Protein AF-A0A9Q9CDA0-F1 (afdb_monomer)

Mean predicted aligned error: 3.4 Å

Structure (mmCIF, N/CA/C/O backbone):
data_AF-A0A9Q9CDA0-F1
#
_entry.id   AF-A0A9Q9CDA0-F1
#
loop_
_atom_site.group_PDB
_atom_site.id
_atom_site.type_symbol
_atom_site.label_atom_id
_atom_site.label_alt_id
_atom_site.label_comp_id
_atom_site.label_asym_id
_atom_site.label_entity_id
_atom_site.label_seq_id
_atom_site.pdbx_PDB_ins_code
_atom_site.Cartn_x
_atom_site.Cartn_y
_atom_site.Cartn_z
_atom_site.occupancy
_atom_site.B_iso_or_equiv
_atom_site.auth_seq_id
_atom_site.auth_comp_id
_atom_site.auth_asym_id
_atom_site.auth_atom_id
_atom_site.pdbx_PDB_model_num
ATOM 1 N N . MET A 1 1 ? -4.002 11.598 -6.628 1.00 81.44 1 MET A N 1
ATOM 2 C CA . MET A 1 1 ? -2.710 11.139 -7.187 1.00 81.44 1 MET A CA 1
ATOM 3 C C . MET A 1 1 ? -2.085 10.120 -6.239 1.00 81.44 1 MET A C 1
ATOM 5 O O . MET A 1 1 ? -2.320 10.235 -5.040 1.00 81.44 1 MET A O 1
ATOM 9 N N . MET A 1 2 ? -1.378 9.105 -6.757 1.00 87.62 2 MET A N 1
ATOM 10 C CA . MET A 1 2 ? -0.640 8.157 -5.907 1.00 87.62 2 MET A CA 1
ATOM 11 C C . MET A 1 2 ? 0.507 8.884 -5.204 1.00 87.62 2 MET A C 1
ATOM 13 O O . MET A 1 2 ? 1.119 9.769 -5.795 1.00 87.62 2 MET A O 1
ATOM 17 N N . ARG A 1 3 ? 0.796 8.516 -3.959 1.00 88.19 3 ARG A N 1
ATOM 18 C CA . ARG A 1 3 ? 1.918 9.057 -3.186 1.00 88.19 3 ARG A CA 1
ATOM 19 C C . ARG A 1 3 ? 2.637 7.949 -2.412 1.00 88.19 3 ARG A C 1
ATOM 21 O O . ARG A 1 3 ? 1.993 6.938 -2.106 1.00 88.19 3 ARG A O 1
ATOM 28 N N . PRO A 1 4 ? 3.924 8.118 -2.062 1.00 85.88 4 PRO A N 1
AT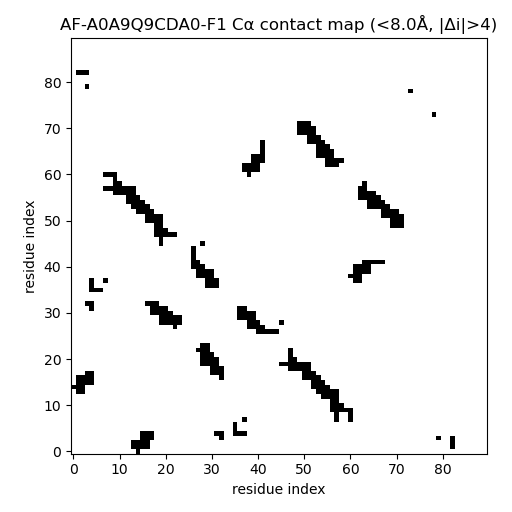OM 29 C CA . PRO A 1 4 ? 4.631 7.144 -1.241 1.00 85.88 4 PRO A CA 1
ATOM 30 C C . PRO A 1 4 ? 3.925 6.948 0.098 1.00 85.88 4 PRO A C 1
ATOM 32 O O . PRO A 1 4 ? 3.190 7.833 0.558 1.00 85.88 4 PRO A O 1
ATOM 35 N N . LEU A 1 5 ? 4.147 5.790 0.715 1.00 83.50 5 LEU A N 1
ATOM 36 C CA . LEU A 1 5 ? 3.631 5.528 2.050 1.00 83.50 5 LEU A CA 1
ATOM 37 C C . LEU A 1 5 ? 4.145 6.607 3.002 1.00 83.50 5 LEU A C 1
ATOM 39 O O . LEU A 1 5 ? 5.348 6.834 3.110 1.00 83.50 5 LEU A O 1
ATOM 43 N N . ASN A 1 6 ? 3.230 7.301 3.668 1.00 76.12 6 ASN A N 1
ATOM 44 C CA . ASN A 1 6 ? 3.572 8.411 4.544 1.00 76.12 6 ASN A CA 1
ATOM 45 C C . ASN A 1 6 ? 2.714 8.365 5.815 1.00 76.12 6 ASN A C 1
ATOM 47 O O . ASN A 1 6 ? 1.894 7.466 5.993 1.00 76.12 6 ASN A O 1
ATOM 51 N N . ARG A 1 7 ? 2.925 9.348 6.692 1.00 72.69 7 ARG A N 1
ATOM 52 C CA . ARG A 1 7 ? 2.188 9.600 7.931 1.00 72.69 7 ARG A CA 1
ATOM 53 C C . ARG A 1 7 ? 0.682 9.324 7.817 1.00 72.69 7 ARG A C 1
ATOM 55 O O . ARG A 1 7 ? 0.016 9.772 6.888 1.00 72.69 7 ARG A O 1
ATOM 62 N N . HIS A 1 8 ? 0.163 8.707 8.874 1.00 82.19 8 HIS A N 1
ATOM 63 C CA . HIS A 1 8 ? -1.259 8.548 9.162 1.00 82.19 8 HIS A CA 1
ATOM 64 C C . HIS A 1 8 ? -1.922 9.898 9.457 1.00 82.19 8 HIS A C 1
ATOM 66 O O . HIS A 1 8 ? -1.473 10.638 10.340 1.00 82.19 8 HIS A O 1
ATOM 72 N N . VAL A 1 9 ? -3.005 10.212 8.749 1.00 86.06 9 VAL A N 1
ATOM 73 C CA . VAL A 1 9 ? -3.892 11.339 9.066 1.00 86.06 9 VAL A CA 1
ATOM 74 C C . VAL A 1 9 ? -5.321 10.810 9.090 1.00 86.06 9 VAL A C 1
ATOM 76 O O . VAL A 1 9 ? -5.823 10.312 8.087 1.00 86.06 9 VAL A O 1
ATOM 79 N N . GLU A 1 10 ? -5.962 10.868 10.255 1.00 92.25 10 GLU A N 1
ATOM 80 C CA . GLU A 1 10 ? -7.316 10.344 10.455 1.00 92.25 10 GLU A CA 1
ATOM 81 C C . GLU A 1 10 ? -8.321 11.022 9.509 1.00 92.25 10 GLU A C 1
ATOM 83 O O . GLU A 1 10 ? -8.291 12.238 9.323 1.00 92.25 10 GLU A O 1
ATOM 88 N N . GLY A 1 11 ? -9.203 10.230 8.891 1.00 92.88 11 GLY A N 1
ATOM 89 C CA . GLY A 1 11 ? -10.188 10.710 7.917 1.00 92.88 11 GLY A CA 1
ATOM 90 C C . GLY A 1 11 ? -9.625 10.982 6.518 1.00 92.88 11 GLY A C 1
ATOM 91 O O . GLY A 1 11 ? -10.398 11.169 5.576 1.00 92.88 11 GLY A O 1
ATOM 92 N N . GLU A 1 12 ? -8.304 10.956 6.338 1.00 92.50 12 GLU A N 1
ATOM 93 C CA . GLU A 1 12 ? -7.692 11.190 5.037 1.00 92.50 12 GLU A CA 1
ATOM 94 C C . GLU A 1 12 ? -7.855 9.975 4.119 1.00 92.50 12 GLU A C 1
ATOM 96 O O . GLU A 1 12 ? -7.613 8.826 4.504 1.00 92.50 12 GLU A O 1
ATOM 101 N N . THR A 1 13 ? -8.250 10.246 2.875 1.00 94.00 13 THR A N 1
ATOM 102 C CA . THR A 1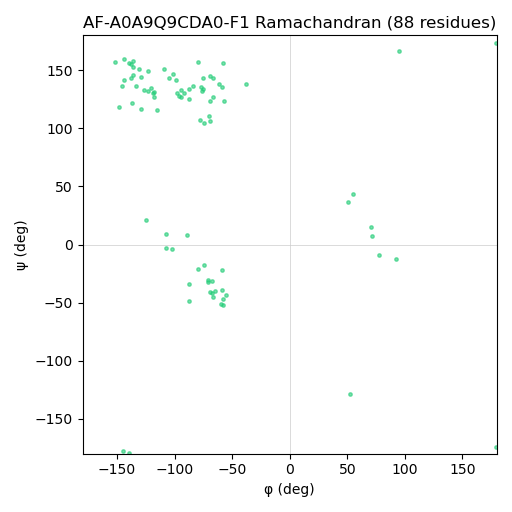 13 ? -8.292 9.246 1.808 1.00 94.00 13 THR A CA 1
ATOM 103 C C . THR A 1 13 ? -7.000 9.290 1.010 1.00 94.00 13 THR A C 1
ATOM 105 O O . THR A 1 13 ? -6.593 10.343 0.521 1.00 94.00 13 THR A O 1
ATOM 108 N N . VAL A 1 14 ? -6.351 8.140 0.869 1.00 93.38 14 VAL A N 1
ATOM 109 C CA . VAL A 1 14 ? -5.002 8.032 0.318 1.00 93.38 14 VAL A CA 1
ATOM 110 C C . VAL A 1 14 ? -4.956 6.989 -0.785 1.00 93.38 14 VAL A C 1
ATOM 112 O O . VAL A 1 14 ? -5.616 5.954 -0.707 1.00 93.38 14 VAL A O 1
ATOM 115 N N . TYR A 1 15 ? -4.144 7.259 -1.806 1.00 95.00 15 TYR A N 1
ATOM 116 C CA . TYR A 1 15 ? -3.716 6.269 -2.787 1.00 95.00 15 TYR A CA 1
ATOM 117 C C . TYR A 1 15 ? -2.209 6.087 -2.641 1.00 95.00 15 TYR A C 1
ATOM 119 O O . TYR A 1 15 ? -1.456 7.041 -2.840 1.00 95.00 15 TYR A O 1
ATOM 127 N N . SER A 1 16 ? -1.768 4.898 -2.245 1.00 95.38 16 SER A N 1
ATOM 128 C CA . SER A 1 16 ? -0.368 4.636 -1.919 1.00 95.38 16 SER A CA 1
ATOM 129 C C . SER A 1 16 ? 0.058 3.225 -2.316 1.00 95.38 16 SER A C 1
ATOM 131 O O . SER A 1 16 ? -0.728 2.482 -2.905 1.00 95.38 16 SER A O 1
ATOM 133 N N . PHE A 1 17 ? 1.303 2.869 -2.023 1.00 96.50 17 PHE A N 1
ATOM 134 C CA . PHE A 1 17 ? 1.875 1.558 -2.296 1.00 96.50 17 PHE A CA 1
ATOM 135 C C . PHE A 1 17 ? 2.839 1.146 -1.182 1.00 96.50 17 PHE A C 1
ATOM 137 O O . PHE A 1 17 ? 3.319 1.985 -0.418 1.00 96.50 17 PHE A O 1
ATOM 144 N N . GLY A 1 18 ? 3.102 -0.150 -1.082 1.00 96.75 18 GLY A N 1
ATOM 145 C CA . GLY A 1 18 ? 4.035 -0.706 -0.113 1.00 96.75 18 GLY A CA 1
ATOM 146 C C . GLY A 1 18 ? 4.123 -2.221 -0.221 1.00 96.75 18 GLY A C 1
ATOM 147 O O . GLY A 1 18 ? 3.377 -2.849 -0.974 1.00 96.75 18 GLY A O 1
ATOM 148 N N . LYS A 1 19 ? 5.051 -2.802 0.529 1.00 97.25 19 LYS A N 1
ATOM 149 C CA . LYS A 1 19 ? 5.266 -4.241 0.611 1.00 97.25 19 LYS A CA 1
ATOM 150 C C . LYS A 1 19 ? 4.501 -4.812 1.797 1.00 97.25 19 LYS A C 1
ATOM 152 O O . LYS A 1 19 ? 4.576 -4.273 2.898 1.00 97.25 19 LYS A O 1
ATOM 157 N N . VAL A 1 20 ? 3.778 -5.90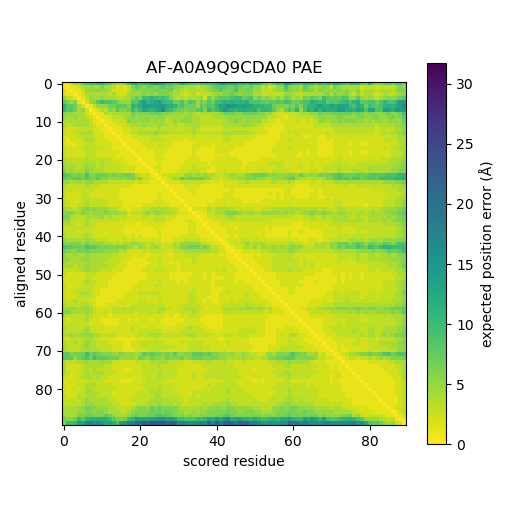5 1.591 1.00 97.56 20 VAL A N 1
ATOM 158 C CA . VAL A 1 20 ? 3.120 -6.636 2.678 1.00 97.56 20 VAL A CA 1
ATOM 159 C C . VAL A 1 20 ? 4.202 -7.314 3.514 1.00 97.56 20 VAL A C 1
ATOM 161 O O . VAL A 1 20 ? 4.862 -8.239 3.048 1.00 97.56 20 VAL A O 1
ATOM 164 N N . GLU A 1 21 ? 4.412 -6.848 4.740 1.00 97.81 21 GLU A N 1
ATOM 165 C CA . GLU A 1 21 ? 5.437 -7.394 5.635 1.00 97.81 21 GLU A CA 1
ATOM 166 C C . GLU A 1 21 ? 4.891 -8.573 6.438 1.00 97.81 21 GLU A C 1
ATOM 168 O O . 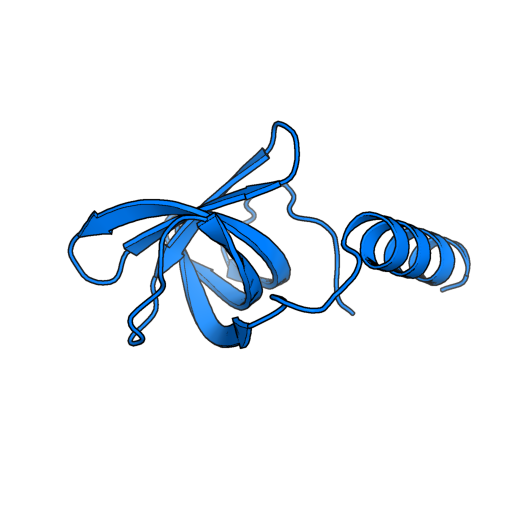GLU A 1 21 ? 5.512 -9.630 6.499 1.00 97.81 21 GLU A O 1
ATOM 173 N N . SER A 1 22 ? 3.715 -8.404 7.046 1.00 97.56 22 SER A N 1
ATOM 174 C CA . SER A 1 22 ? 3.119 -9.426 7.904 1.00 97.56 22 SER A CA 1
ATOM 175 C C . SER A 1 22 ? 1.597 -9.355 7.926 1.00 97.56 22 SER A C 1
ATOM 177 O O . SER A 1 22 ? 0.978 -8.322 7.651 1.00 97.56 22 SER A O 1
ATOM 179 N N . ARG A 1 23 ? 0.984 -10.487 8.275 1.00 97.12 23 ARG A N 1
ATOM 180 C CA . ARG A 1 23 ? -0.454 -10.615 8.499 1.00 97.12 23 ARG A CA 1
ATOM 181 C C . ARG A 1 23 ? -0.740 -10.525 9.994 1.00 97.12 23 ARG A C 1
ATOM 183 O O . ARG A 1 23 ? -0.120 -11.237 10.775 1.00 97.12 23 ARG A O 1
ATOM 190 N N . LEU A 1 24 ? -1.690 -9.675 10.376 1.00 95.38 24 LEU A N 1
ATOM 191 C CA . LEU A 1 24 ? -2.019 -9.397 11.781 1.00 95.38 24 LEU A CA 1
ATOM 192 C C . LEU A 1 24 ? -3.297 -10.112 12.263 1.00 95.38 24 LEU A C 1
ATOM 194 O O . LEU A 1 24 ? -3.637 -10.017 13.435 1.00 95.38 24 LEU A O 1
ATOM 198 N N . GLY A 1 25 ? -4.003 -10.816 11.370 1.00 91.25 25 GLY A N 1
ATOM 199 C CA . GLY A 1 25 ? -5.315 -11.421 11.643 1.00 91.25 25 GLY A CA 1
ATOM 200 C C . GLY A 1 25 ? -6.482 -10.523 11.217 1.00 91.25 25 GLY A C 1
ATOM 201 O O . GLY A 1 25 ? -6.283 -9.359 10.879 1.00 91.25 25 GLY A O 1
ATOM 202 N N . ASP A 1 26 ? -7.697 -11.073 11.156 1.00 90.88 26 ASP A N 1
ATOM 203 C CA . ASP A 1 26 ? -8.947 -10.342 10.859 1.00 90.88 26 ASP A CA 1
ATOM 204 C C . ASP A 1 26 ? -8.920 -9.456 9.597 1.00 90.88 26 ASP A C 1
ATOM 206 O O . ASP A 1 26 ? -9.471 -8.354 9.564 1.00 90.88 26 ASP A O 1
ATOM 210 N N . GLY A 1 27 ? -8.230 -9.911 8.545 1.00 94.69 27 GLY A N 1
ATOM 211 C CA . GLY A 1 27 ? -8.075 -9.151 7.296 1.00 94.69 27 GLY A CA 1
ATOM 212 C C . GLY A 1 27 ? -7.166 -7.921 7.417 1.00 94.69 27 GLY A C 1
ATOM 213 O O . GLY A 1 27 ? -7.188 -7.054 6.540 1.00 94.69 27 GLY A O 1
ATOM 214 N N . LYS A 1 28 ? -6.372 -7.827 8.492 1.00 97.38 28 LYS A N 1
ATOM 215 C CA . LYS A 1 28 ? -5.381 -6.772 8.706 1.00 97.38 28 LYS A CA 1
ATOM 216 C C . LYS A 1 28 ? -3.976 -7.224 8.328 1.00 97.38 28 LYS A C 1
ATOM 218 O O . LYS A 1 28 ? -3.561 -8.349 8.616 1.00 97.38 28 LYS A O 1
ATOM 223 N N . TYR A 1 29 ? -3.231 -6.303 7.731 1.00 97.94 29 TYR A N 1
ATOM 224 C CA . TYR A 1 29 ? -1.869 -6.524 7.259 1.00 97.94 29 TYR A CA 1
ATOM 225 C C . TYR A 1 29 ? -1.005 -5.317 7.604 1.00 97.94 29 TYR A C 1
ATOM 227 O O . TYR A 1 29 ? -1.472 -4.177 7.522 1.00 97.94 29 TYR A O 1
ATOM 235 N N . LYS A 1 30 ? 0.253 -5.564 7.965 1.00 97.31 30 LYS A N 1
ATOM 236 C CA . LYS A 1 30 ? 1.267 -4.517 8.066 1.00 97.31 30 LYS A CA 1
ATOM 237 C C . LYS A 1 30 ? 1.914 -4.335 6.698 1.00 97.31 30 LYS A C 1
ATOM 239 O O . LYS A 1 30 ? 2.397 -5.299 6.102 1.00 97.31 30 LYS A O 1
ATOM 244 N N . VAL A 1 31 ? 1.897 -3.103 6.207 1.00 97.19 31 VAL A N 1
ATOM 245 C CA . VAL A 1 31 ? 2.456 -2.722 4.909 1.00 97.19 31 VAL A CA 1
ATOM 246 C C . VAL A 1 31 ? 3.563 -1.715 5.140 1.00 97.19 31 VAL A C 1
ATOM 248 O O . VAL A 1 31 ? 3.360 -0.737 5.858 1.00 97.19 31 VAL A O 1
ATOM 251 N N . THR A 1 32 ? 4.719 -1.952 4.531 1.00 96.56 32 THR A N 1
ATOM 252 C CA . THR A 1 32 ? 5.919 -1.148 4.740 1.00 96.56 32 THR A CA 1
ATOM 253 C C . THR A 1 32 ? 6.443 -0.563 3.441 1.00 96.56 32 THR A C 1
ATOM 255 O O . THR A 1 32 ? 6.291 -1.122 2.354 1.00 96.56 32 THR A O 1
ATOM 258 N N . PHE A 1 33 ? 7.066 0.600 3.546 1.00 95.19 33 PHE A N 1
ATOM 259 C CA . PHE A 1 33 ? 7.843 1.196 2.476 1.00 95.19 33 PHE A CA 1
ATOM 260 C C . PHE A 1 33 ? 8.981 1.995 3.102 1.00 95.19 33 PHE A C 1
ATOM 262 O O . PHE A 1 33 ? 8.735 2.937 3.860 1.00 95.19 33 PHE A O 1
ATOM 269 N N . ARG A 1 34 ? 10.228 1.611 2.799 1.00 91.25 34 ARG A N 1
ATOM 270 C CA . ARG A 1 34 ? 11.424 2.116 3.495 1.00 91.25 34 ARG A CA 1
ATOM 271 C C . ARG A 1 34 ? 11.260 1.934 5.018 1.00 91.25 34 ARG A C 1
ATOM 273 O O . ARG A 1 34 ? 10.918 0.846 5.461 1.00 91.25 34 A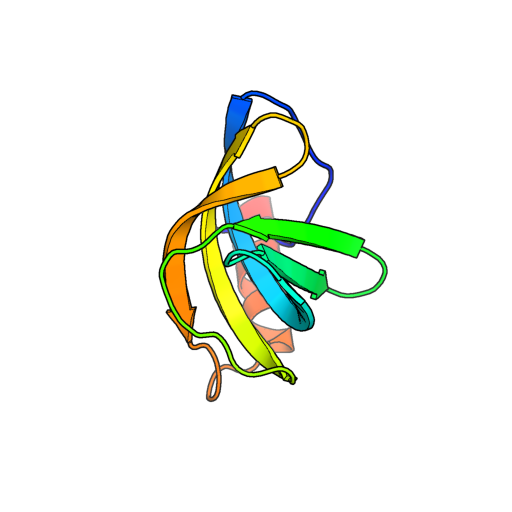RG A O 1
ATOM 280 N N . GLU A 1 35 ? 11.461 2.988 5.805 1.00 90.62 35 GLU A N 1
ATOM 281 C CA . GLU A 1 35 ? 11.328 2.989 7.272 1.00 90.62 35 GLU A CA 1
ATOM 282 C C . GLU A 1 35 ? 9.904 3.315 7.762 1.00 90.62 35 GLU A C 1
ATOM 284 O O . GLU A 1 35 ? 9.691 3.568 8.948 1.00 90.62 35 GLU A O 1
ATOM 289 N N . LYS A 1 36 ? 8.922 3.399 6.857 1.00 92.38 36 LYS A N 1
ATOM 290 C CA . LYS A 1 36 ? 7.531 3.703 7.205 1.00 92.38 36 LYS A CA 1
ATOM 291 C C . LYS A 1 36 ? 6.684 2.448 7.138 1.00 92.38 36 LYS A C 1
ATOM 293 O O . LYS A 1 36 ? 6.827 1.641 6.220 1.00 92.38 36 LYS A O 1
ATOM 298 N N . ASP A 1 37 ? 5.741 2.345 8.064 1.00 94.25 37 ASP A N 1
ATOM 299 C CA . ASP A 1 37 ? 4.733 1.301 8.054 1.00 94.25 37 ASP A CA 1
ATOM 300 C C . ASP A 1 37 ? 3.340 1.831 8.377 1.00 94.25 37 ASP A C 1
ATOM 302 O O . ASP A 1 37 ? 3.158 2.860 9.041 1.00 94.25 37 ASP A O 1
ATOM 306 N N . ILE A 1 38 ? 2.350 1.119 7.847 1.00 95.31 38 ILE A N 1
ATOM 307 C CA . ILE A 1 38 ? 0.946 1.314 8.165 1.00 95.31 38 ILE A CA 1
ATOM 308 C C . ILE A 1 38 ? 0.267 -0.035 8.378 1.00 95.31 38 ILE A C 1
ATOM 310 O O . ILE A 1 38 ? 0.690 -1.061 7.839 1.00 95.31 38 ILE A O 1
ATOM 314 N N . ILE A 1 39 ? -0.852 -0.019 9.096 1.00 95.94 39 ILE A N 1
ATOM 315 C CA . ILE A 1 39 ? -1.775 -1.149 9.136 1.00 95.94 39 ILE A CA 1
ATOM 316 C C . ILE A 1 39 ? -2.883 -0.887 8.123 1.00 95.94 39 ILE A C 1
ATOM 318 O O . ILE A 1 39 ? -3.530 0.163 8.156 1.00 95.94 39 ILE A O 1
ATOM 322 N N . ILE A 1 40 ? -3.130 -1.855 7.248 1.00 96.75 40 ILE A N 1
ATOM 323 C CA . ILE A 1 40 ? -4.273 -1.840 6.338 1.00 96.75 40 ILE A CA 1
ATOM 324 C C . ILE A 1 40 ? -5.287 -2.898 6.751 1.00 96.75 40 ILE A C 1
ATOM 326 O O . ILE A 1 40 ? -4.914 -3.941 7.284 1.00 96.75 40 ILE A O 1
ATOM 330 N N . ALA A 1 41 ? -6.561 -2.649 6.465 1.00 97.44 41 ALA A N 1
ATOM 331 C CA . ALA A 1 41 ? -7.619 -3.648 6.523 1.00 97.44 41 ALA A CA 1
ATOM 332 C C . ALA A 1 41 ? -8.215 -3.837 5.126 1.00 97.44 41 ALA A C 1
ATOM 334 O O . ALA A 1 41 ? -8.632 -2.863 4.486 1.00 97.44 41 ALA A O 1
ATOM 335 N N . THR A 1 42 ? -8.267 -5.081 4.656 1.00 96.44 42 THR A N 1
ATOM 336 C CA . THR A 1 42 ? -8.856 -5.446 3.364 1.00 96.44 42 THR A CA 1
ATOM 337 C C . THR A 1 42 ? -9.644 -6.748 3.464 1.00 96.44 42 THR A C 1
ATOM 339 O O . THR A 1 42 ? -9.406 -7.567 4.348 1.00 96.44 42 THR A O 1
ATOM 342 N N . ARG A 1 43 ? -10.608 -6.938 2.558 1.00 91.44 43 ARG A N 1
ATOM 343 C CA . ARG A 1 43 ? -11.391 -8.182 2.465 1.00 91.44 43 ARG A CA 1
ATOM 344 C C . ARG A 1 43 ? -10.631 -9.299 1.742 1.00 91.44 43 ARG A C 1
ATOM 346 O O . ARG A 1 43 ? -10.988 -10.460 1.896 1.00 91.44 43 ARG A O 1
ATOM 353 N N . GLY A 1 44 ? -9.622 -8.944 0.945 1.00 88.56 44 GLY A N 1
ATOM 354 C CA . GLY A 1 44 ? -8.824 -9.890 0.170 1.00 88.56 44 GLY A CA 1
ATOM 355 C C . GLY A 1 44 ? -7.756 -10.606 0.997 1.00 88.56 44 GLY A C 1
ATOM 356 O O . GLY A 1 44 ? -7.295 -10.119 2.035 1.00 88.56 44 GLY A O 1
ATOM 357 N N . TRP A 1 45 ? -7.337 -11.768 0.503 1.00 93.12 45 TRP A N 1
ATOM 358 C CA . TRP A 1 45 ? -6.092 -12.380 0.944 1.00 93.12 45 TRP A CA 1
ATOM 359 C C . TRP A 1 45 ? -4.913 -11.671 0.276 1.00 93.12 45 TRP A C 1
ATOM 361 O O . TRP A 1 45 ? -4.970 -11.397 -0.921 1.00 93.12 45 TRP A O 1
ATOM 371 N N . LEU A 1 46 ? -3.871 -11.367 1.048 1.00 95.69 46 LEU A N 1
ATOM 372 C CA . LEU A 1 46 ? -2.622 -10.803 0.546 1.00 95.69 46 LEU A CA 1
ATOM 373 C C . LEU A 1 46 ? -1.461 -11.668 1.018 1.00 95.69 46 LEU A C 1
ATOM 375 O O . LEU A 1 46 ? -1.372 -11.985 2.208 1.00 95.69 46 LEU A O 1
ATOM 379 N N . ASP A 1 47 ? -0.558 -11.998 0.102 1.00 95.56 47 ASP A N 1
ATOM 380 C CA . ASP A 1 47 ? 0.624 -12.783 0.426 1.00 95.56 47 ASP A CA 1
ATOM 381 C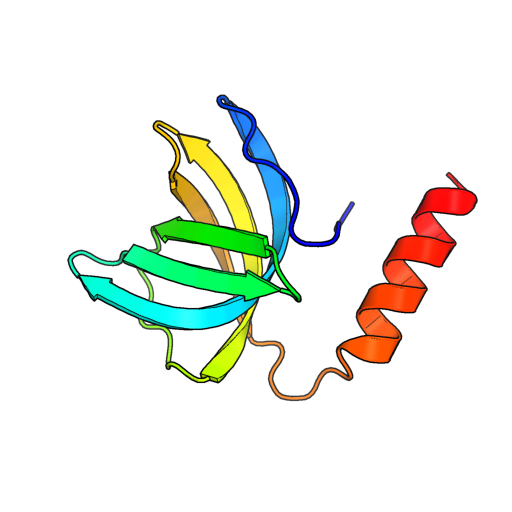 C . ASP A 1 47 ? 1.740 -11.892 0.970 1.00 95.56 47 ASP A C 1
ATOM 383 O O . ASP A 1 47 ? 2.028 -10.809 0.452 1.00 95.56 47 ASP A O 1
ATOM 387 N N . THR A 1 48 ? 2.398 -12.352 2.030 1.00 96.56 48 THR A N 1
ATOM 388 C CA . THR A 1 48 ? 3.570 -11.670 2.582 1.00 96.56 48 THR A CA 1
ATOM 389 C C . THR A 1 48 ? 4.687 -11.617 1.549 1.00 96.56 48 THR A C 1
ATOM 391 O O . THR A 1 48 ? 4.960 -12.597 0.861 1.00 96.56 48 THR A O 1
ATOM 394 N N . GLY A 1 49 ? 5.359 -10.478 1.458 1.00 96.56 49 GLY A N 1
ATOM 395 C CA . GLY A 1 49 ? 6.414 -10.232 0.485 1.00 96.56 49 GLY A CA 1
ATOM 396 C C . GLY A 1 49 ? 5.929 -9.597 -0.819 1.00 96.56 49 GLY A C 1
ATOM 397 O O . GLY A 1 49 ? 6.766 -9.092 -1.568 1.00 96.56 49 GLY A O 1
ATOM 398 N N . THR A 1 50 ? 4.619 -9.557 -1.072 1.00 96.25 50 THR A N 1
ATOM 399 C CA . THR A 1 50 ? 4.063 -8.922 -2.275 1.00 96.25 50 THR A CA 1
ATOM 400 C C . THR A 1 50 ? 4.082 -7.403 -2.172 1.00 96.25 50 THR A C 1
ATOM 402 O O . THR A 1 50 ? 3.875 -6.821 -1.103 1.00 96.25 50 THR A O 1
ATOM 405 N N . TRP A 1 51 ? 4.343 -6.747 -3.300 1.00 97.50 51 TRP A N 1
ATOM 406 C CA . TRP A 1 51 ? 4.150 -5.311 -3.439 1.00 97.50 51 TRP A CA 1
ATOM 407 C C . TRP A 1 51 ? 2.723 -5.039 -3.878 1.00 97.50 51 TRP A C 1
ATOM 409 O O . TRP A 1 51 ? 2.221 -5.669 -4.805 1.00 97.50 51 TRP A O 1
ATOM 419 N N . ILE A 1 52 ? 2.083 -4.077 -3.227 1.00 97.62 52 ILE A N 1
ATOM 420 C CA . ILE A 1 52 ? 0.702 -3.710 -3.506 1.00 97.62 52 ILE A CA 1
ATOM 421 C C . ILE A 1 52 ? 0.566 -2.205 -3.667 1.00 97.62 52 ILE A C 1
ATOM 423 O O . ILE A 1 52 ? 1.274 -1.417 -3.039 1.00 97.62 52 ILE A O 1
ATOM 427 N N . ARG A 1 53 ? -0.413 -1.804 -4.471 1.00 96.75 53 ARG A N 1
ATOM 428 C CA . ARG A 1 53 ? -1.022 -0.475 -4.431 1.00 96.75 53 ARG A CA 1
ATOM 429 C C . ARG A 1 53 ? -2.350 -0.561 -3.701 1.00 96.75 53 ARG A C 1
ATOM 431 O O . ARG A 1 53 ? -3.067 -1.552 -3.811 1.00 96.75 53 ARG A O 1
ATOM 438 N N . MET A 1 54 ? -2.702 0.492 -2.987 1.00 96.19 54 MET A N 1
ATOM 439 C CA . MET A 1 54 ? -3.873 0.516 -2.121 1.00 96.19 54 MET A CA 1
ATOM 440 C C . MET A 1 54 ? -4.515 1.892 -2.105 1.00 96.19 54 MET A C 1
ATOM 442 O O . MET A 1 54 ? -3.831 2.912 -2.008 1.00 96.19 54 MET A O 1
ATOM 446 N N . TYR A 1 55 ? -5.840 1.907 -2.181 1.00 96.56 55 TYR A N 1
ATOM 447 C CA . TYR A 1 55 ? -6.657 3.104 -2.046 1.00 96.56 55 TYR A CA 1
ATOM 448 C C . TYR A 1 55 ? -7.660 2.909 -0.916 1.00 96.56 55 TYR A C 1
ATOM 450 O O . TYR A 1 55 ? -8.331 1.875 -0.850 1.00 96.56 55 TYR A O 1
ATOM 458 N N . GLY A 1 56 ? -7.767 3.885 -0.024 1.00 96.38 56 GLY A N 1
ATOM 459 C CA . GLY A 1 56 ? -8.664 3.790 1.120 1.00 96.38 56 GLY A CA 1
ATOM 460 C C . GLY A 1 56 ? -8.618 5.012 2.017 1.00 96.38 56 GLY A C 1
ATOM 461 O O . GLY A 1 56 ? -7.930 5.984 1.719 1.00 96.38 56 GLY A O 1
ATOM 462 N N . THR A 1 57 ? -9.328 4.934 3.137 1.00 96.31 57 THR A N 1
ATOM 463 C CA . THR A 1 57 ? -9.426 6.022 4.117 1.00 96.31 57 THR A CA 1
ATOM 464 C C . THR A 1 57 ? -8.905 5.563 5.470 1.00 96.31 57 THR A C 1
ATOM 466 O O . THR A 1 57 ? -9.247 4.468 5.932 1.00 96.31 57 THR A O 1
ATOM 469 N N . PHE A 1 58 ? -8.094 6.394 6.122 1.00 95.00 58 PHE A N 1
ATOM 470 C CA . PHE A 1 58 ? -7.658 6.134 7.490 1.00 95.00 58 PHE A CA 1
ATOM 471 C C . PHE A 1 58 ? -8.823 6.281 8.465 1.00 95.00 58 PHE A C 1
ATOM 473 O O . PHE A 1 58 ? -9.481 7.323 8.513 1.00 95.00 58 PHE A O 1
ATOM 480 N N . LYS A 1 59 ? -9.075 5.213 9.227 1.00 94.88 59 LYS A N 1
ATOM 481 C CA . LYS A 1 59 ? -10.024 5.193 10.339 1.00 94.88 59 LYS A CA 1
ATOM 482 C C . LYS A 1 59 ? -9.428 4.451 11.525 1.00 94.88 59 LYS A C 1
ATOM 484 O O . LYS A 1 59 ? -9.112 3.265 11.407 1.00 94.88 59 LYS A O 1
ATOM 489 N N . SER A 1 60 ? -9.327 5.126 12.662 1.00 92.19 60 SER A N 1
ATOM 490 C CA . SER A 1 60 ? -8.763 4.598 13.907 1.00 92.19 60 SER A CA 1
ATOM 491 C C . SER A 1 60 ? -7.339 4.056 13.722 1.00 92.19 60 SER A C 1
ATOM 493 O O . SER A 1 60 ? -7.025 2.957 14.176 1.00 92.19 60 SER A O 1
ATOM 495 N N . GLY A 1 61 ? -6.492 4.789 12.988 1.00 90.56 61 GLY A N 1
ATOM 496 C CA . GLY A 1 61 ? -5.099 4.388 12.727 1.00 90.56 61 GLY A CA 1
ATOM 497 C C . GLY A 1 61 ? -4.921 3.207 11.761 1.00 90.56 61 GLY A C 1
ATOM 498 O O . GLY A 1 61 ? -3.806 2.727 11.575 1.00 90.56 61 GLY A O 1
ATOM 499 N N . VAL A 1 62 ? -6.001 2.741 11.127 1.00 94.62 62 VAL A N 1
ATOM 500 C CA . VAL A 1 62 ? -5.974 1.673 10.120 1.00 94.62 62 VAL A CA 1
ATOM 501 C C . VAL A 1 62 ? -6.461 2.222 8.788 1.00 94.62 62 VAL A C 1
ATOM 503 O O . VAL A 1 62 ? -7.528 2.836 8.709 1.00 94.62 62 VAL A O 1
ATOM 506 N N . LEU A 1 63 ? -5.720 1.959 7.715 1.00 96.19 63 LEU A N 1
ATOM 507 C CA . LEU A 1 63 ? -6.184 2.251 6.367 1.00 96.19 63 LEU A CA 1
ATOM 508 C C . LEU A 1 63 ? -7.247 1.224 5.968 1.00 96.19 63 LEU A C 1
ATOM 510 O O . LEU A 1 6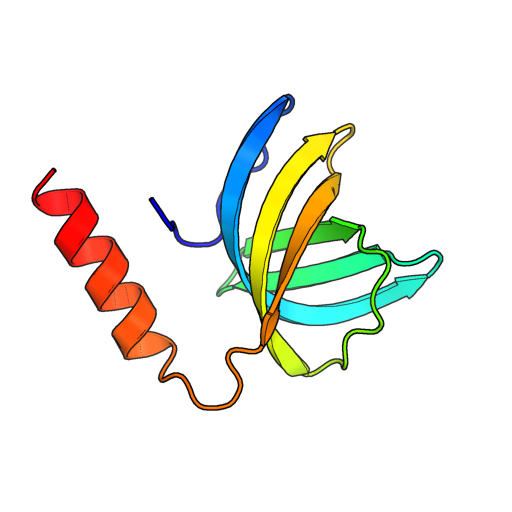3 ? -6.935 0.074 5.646 1.00 96.19 63 LEU A O 1
ATOM 514 N N . ARG A 1 64 ? -8.519 1.625 5.978 1.00 96.56 64 ARG A N 1
ATOM 515 C CA . ARG A 1 64 ? -9.604 0.782 5.466 1.00 96.56 64 ARG A CA 1
ATOM 516 C C . ARG A 1 64 ? -9.598 0.864 3.950 1.00 96.56 64 ARG A C 1
ATOM 518 O O . ARG A 1 64 ? -9.948 1.897 3.380 1.00 96.56 64 ARG A O 1
ATOM 525 N N . THR A 1 65 ? -9.157 -0.213 3.313 1.00 96.75 65 THR A N 1
ATOM 526 C CA . THR A 1 65 ? -8.988 -0.240 1.860 1.00 96.75 65 THR A CA 1
ATOM 527 C C . THR A 1 65 ? -10.335 -0.373 1.158 1.00 96.75 65 THR A C 1
ATOM 529 O O . THR A 1 65 ? -11.162 -1.219 1.498 1.00 96.75 65 THR A O 1
ATOM 532 N N . THR A 1 66 ? -10.534 0.474 0.156 1.00 96.50 66 THR A N 1
ATOM 533 C CA . THR A 1 66 ? -11.584 0.328 -0.856 1.00 96.50 66 THR A CA 1
ATOM 534 C C . THR A 1 66 ? -11.076 -0.541 -2.003 1.00 96.50 66 THR A C 1
ATOM 536 O O . THR A 1 66 ? -11.833 -1.310 -2.586 1.00 96.50 66 THR A O 1
ATOM 539 N N . PHE A 1 67 ? -9.781 -0.435 -2.312 1.00 94.94 67 PHE A N 1
ATOM 540 C CA . PHE A 1 67 ? -9.125 -1.178 -3.379 1.00 94.94 67 PHE A CA 1
ATOM 541 C C . PHE A 1 67 ? -7.698 -1.558 -2.982 1.00 94.94 67 PHE A C 1
ATOM 543 O O . PHE A 1 67 ? -6.981 -0.757 -2.374 1.00 94.94 67 PHE A O 1
ATOM 550 N N . VAL A 1 68 ? -7.288 -2.762 -3.379 1.00 97.12 68 VAL A N 1
ATOM 551 C CA . VAL A 1 68 ? -5.905 -3.241 -3.338 1.00 97.12 68 VAL A CA 1
ATOM 552 C C . VAL A 1 68 ? -5.603 -3.902 -4.680 1.00 97.12 68 VAL A C 1
ATOM 554 O O . VAL A 1 68 ? -6.437 -4.640 -5.200 1.00 97.12 68 VAL A O 1
ATOM 557 N N . GLY A 1 69 ? -4.431 -3.626 -5.245 1.00 96.06 69 GLY A N 1
ATOM 558 C CA . GLY A 1 69 ? -3.963 -4.247 -6.480 1.00 96.06 69 GLY A CA 1
ATOM 559 C C . GLY A 1 69 ? -2.500 -4.655 -6.381 1.00 96.06 69 GLY A C 1
ATOM 560 O O . GLY A 1 69 ? -1.711 -3.964 -5.743 1.00 96.06 69 GLY A O 1
ATOM 561 N N . ASP A 1 70 ? -2.162 -5.759 -7.033 1.00 96.06 70 ASP A N 1
ATOM 562 C CA . ASP A 1 70 ? -0.809 -6.314 -7.094 1.00 96.06 70 ASP A CA 1
ATOM 563 C C . ASP A 1 70 ? 0.138 -5.424 -7.933 1.00 96.06 70 ASP A C 1
ATOM 565 O O . ASP A 1 70 ? -0.286 -4.798 -8.913 1.00 96.06 70 ASP A O 1
ATOM 569 N N . LEU A 1 71 ? 1.407 -5.348 -7.525 1.00 96.38 71 LEU A N 1
ATOM 570 C CA . LEU A 1 71 ? 2.519 -4.665 -8.195 1.00 96.38 71 LEU A CA 1
ATOM 571 C C . LEU A 1 71 ? 3.719 -5.604 -8.462 1.00 96.38 71 LEU A C 1
ATOM 573 O O . LEU A 1 71 ? 4.837 -5.129 -8.638 1.00 96.38 71 LEU A O 1
ATOM 577 N N . GLY A 1 72 ? 3.531 -6.923 -8.496 1.00 89.75 72 GLY A N 1
ATOM 578 C CA . GLY A 1 72 ? 4.599 -7.930 -8.512 1.00 89.75 72 GLY A CA 1
ATOM 579 C C . GLY A 1 72 ? 5.580 -7.847 -9.686 1.00 89.75 72 GLY A C 1
ATOM 580 O O . GLY A 1 72 ? 6.712 -8.303 -9.563 1.00 89.75 72 GLY A O 1
ATOM 581 N N . SER A 1 73 ? 5.188 -7.227 -10.801 1.00 90.88 73 SER A N 1
ATOM 582 C CA . SER A 1 73 ? 6.057 -6.994 -11.969 1.00 90.88 73 SER A CA 1
ATOM 583 C C . SER A 1 73 ? 6.479 -5.532 -12.142 1.00 90.88 73 SER A C 1
ATOM 585 O O . SER A 1 73 ? 7.031 -5.168 -13.178 1.00 90.88 73 SER A O 1
ATOM 587 N N . VAL A 1 74 ? 6.190 -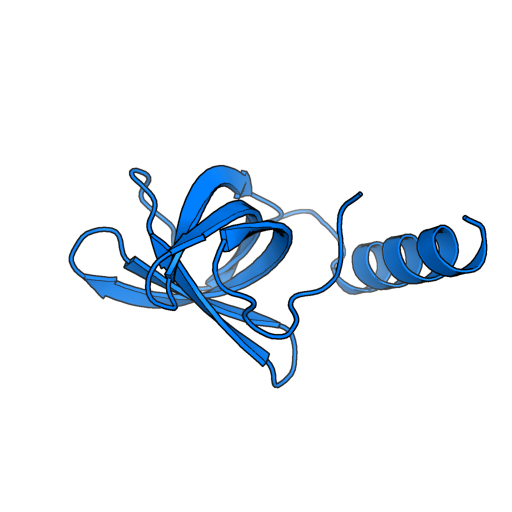4.673 -11.164 1.00 95.62 74 VAL A N 1
ATOM 588 C CA . VAL A 1 74 ? 6.504 -3.244 -11.227 1.00 95.62 74 VAL A CA 1
ATOM 589 C C . VAL A 1 74 ? 7.875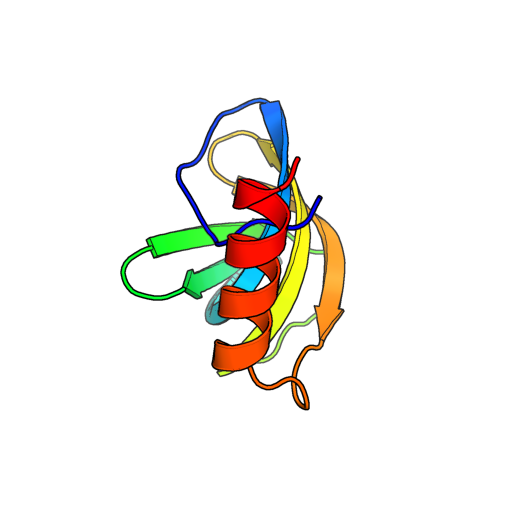 -2.989 -10.613 1.00 95.62 74 VAL A C 1
ATOM 591 O O . VAL A 1 74 ? 8.147 -3.397 -9.486 1.00 95.62 74 VAL A O 1
ATOM 594 N N . ASP A 1 75 ? 8.728 -2.255 -11.330 1.00 96.25 75 ASP A N 1
ATOM 595 C CA . ASP A 1 75 ? 9.947 -1.695 -10.746 1.00 96.25 75 ASP A CA 1
ATOM 596 C C . ASP A 1 75 ? 9.566 -0.595 -9.747 1.00 96.25 75 ASP A C 1
ATOM 598 O O . ASP A 1 75 ? 9.132 0.503 -10.110 1.00 96.25 75 ASP A O 1
ATOM 602 N N . ILE A 1 76 ? 9.713 -0.914 -8.465 1.00 95.56 76 ILE A N 1
ATOM 603 C CA . ILE A 1 76 ? 9.311 -0.038 -7.367 1.00 95.56 76 ILE A CA 1
ATOM 604 C C . ILE A 1 76 ? 10.178 1.224 -7.287 1.00 95.56 76 ILE A C 1
ATOM 606 O O . ILE A 1 76 ? 9.662 2.286 -6.934 1.00 95.56 76 ILE A O 1
ATOM 610 N N . ASN A 1 77 ? 11.457 1.147 -7.665 1.00 94.75 77 ASN A N 1
ATOM 611 C CA . ASN A 1 77 ? 12.340 2.315 -7.670 1.00 94.75 77 ASN A CA 1
ATOM 612 C C . ASN A 1 77 ? 11.928 3.293 -8.774 1.00 94.75 77 ASN A C 1
ATOM 614 O O . ASN A 1 77 ? 11.919 4.509 -8.567 1.00 94.75 77 ASN A O 1
ATOM 618 N N . LEU A 1 78 ? 11.563 2.771 -9.949 1.00 96.38 78 LEU A N 1
ATOM 619 C CA . LEU A 1 78 ? 11.059 3.599 -11.043 1.00 96.38 78 LEU A CA 1
ATOM 620 C C . LEU A 1 78 ? 9.696 4.217 -10.702 1.00 96.38 78 LEU A C 1
ATOM 622 O O . LEU A 1 78 ? 9.483 5.400 -10.973 1.00 96.38 78 LEU A O 1
ATOM 626 N N . LEU A 1 79 ? 8.795 3.446 -10.082 1.00 95.50 79 LEU A N 1
ATOM 627 C CA . LEU A 1 79 ? 7.492 3.939 -9.625 1.00 95.50 79 LEU A CA 1
ATOM 628 C C . LEU A 1 79 ? 7.643 5.104 -8.641 1.00 95.50 79 LEU A C 1
ATOM 630 O O . LEU A 1 79 ? 6.972 6.125 -8.792 1.00 95.50 79 LEU A O 1
ATOM 634 N N . GLU A 1 80 ? 8.526 4.966 -7.653 1.00 94.50 80 GLU A N 1
ATOM 635 C CA . GLU A 1 80 ? 8.808 6.027 -6.688 1.00 94.50 80 GLU A CA 1
ATOM 636 C C . GLU A 1 80 ? 9.281 7.308 -7.384 1.00 94.50 80 GLU A C 1
ATOM 638 O O . GLU A 1 80 ? 8.672 8.364 -7.198 1.00 94.50 80 GLU A O 1
ATOM 643 N N . ARG A 1 81 ? 10.292 7.204 -8.256 1.00 94.81 81 ARG A N 1
ATOM 644 C CA . ARG A 1 81 ? 10.818 8.352 -9.013 1.00 94.81 81 ARG A CA 1
ATOM 645 C C . ARG A 1 81 ? 9.752 9.019 -9.879 1.00 94.81 81 ARG A C 1
ATOM 647 O O . ARG A 1 81 ? 9.720 10.241 -9.984 1.00 94.81 81 ARG A O 1
ATOM 654 N N . ALA A 1 82 ? 8.869 8.234 -10.497 1.00 94.31 82 ALA A N 1
ATOM 655 C CA . ALA A 1 82 ? 7.776 8.765 -11.307 1.00 94.31 82 ALA A CA 1
ATOM 656 C C . ALA A 1 82 ? 6.775 9.570 -10.459 1.00 94.31 82 ALA A C 1
ATOM 658 O O . ALA A 1 82 ? 6.301 10.627 -10.885 1.00 94.31 82 ALA A O 1
ATOM 659 N N . ILE A 1 83 ? 6.467 9.097 -9.250 1.00 93.06 83 ILE A N 1
ATOM 660 C CA . ILE A 1 83 ? 5.587 9.801 -8.310 1.00 93.06 83 ILE A CA 1
ATOM 661 C C . ILE A 1 83 ? 6.227 11.109 -7.833 1.00 93.06 83 ILE A C 1
ATOM 663 O O . ILE A 1 83 ? 5.548 12.137 -7.815 1.00 93.06 83 ILE A O 1
ATOM 667 N N . GLU A 1 84 ? 7.512 11.086 -7.476 1.00 91.69 84 GLU A N 1
ATOM 668 C CA . GLU A 1 84 ? 8.267 12.280 -7.070 1.00 91.69 84 GLU A CA 1
ATOM 669 C C . GLU A 1 84 ? 8.289 13.327 -8.188 1.00 91.69 84 GLU A C 1
ATOM 671 O O . GLU A 1 84 ? 7.846 14.456 -7.981 1.00 91.69 84 GLU A O 1
ATOM 676 N N . TYR A 1 85 ? 8.669 12.918 -9.400 1.00 93.12 85 TYR A N 1
ATOM 677 C CA . TYR A 1 85 ? 8.689 13.788 -10.575 1.00 93.12 85 TYR A CA 1
ATOM 678 C C . TYR A 1 85 ? 7.334 14.447 -10.848 1.00 93.12 85 TYR A C 1
ATOM 680 O O . TYR A 1 85 ? 7.255 15.634 -11.163 1.00 93.12 85 TYR A O 1
ATOM 688 N N . THR A 1 86 ? 6.248 13.679 -10.733 1.00 91.12 86 THR A N 1
ATOM 689 C CA . THR A 1 86 ? 4.909 14.213 -11.005 1.00 91.12 86 THR A CA 1
ATOM 690 C C . THR A 1 86 ? 4.466 15.196 -9.922 1.00 91.12 86 THR A C 1
ATOM 692 O O . THR A 1 86 ? 3.770 16.162 -10.219 1.00 91.12 86 THR A O 1
ATOM 695 N N . ARG A 1 87 ? 4.891 14.982 -8.672 1.00 85.94 87 ARG A N 1
ATOM 696 C CA . ARG A 1 87 ? 4.594 15.873 -7.546 1.00 85.94 87 ARG A CA 1
ATOM 697 C C . ARG A 1 87 ? 5.342 17.205 -7.620 1.00 85.94 87 ARG A C 1
ATOM 699 O O . ARG A 1 87 ? 4.828 18.193 -7.123 1.00 85.94 87 ARG A O 1
ATOM 706 N N . GLU A 1 88 ? 6.533 17.242 -8.207 1.00 88.69 88 GLU A N 1
ATOM 707 C CA . GLU A 1 88 ? 7.291 18.490 -8.397 1.00 88.69 88 GLU A CA 1
ATOM 708 C C . GLU A 1 88 ? 6.724 19.375 -9.516 1.00 88.69 88 GLU A C 1
ATOM 710 O O . GLU A 1 88 ? 7.050 20.558 -9.598 1.00 88.69 88 GLU A O 1
ATOM 715 N N . ARG A 1 89 ? 5.901 18.803 -10.403 1.00 83.56 89 ARG A N 1
ATOM 716 C CA . ARG A 1 89 ? 5.386 19.471 -11.608 1.00 83.56 89 ARG A CA 1
ATOM 717 C C . ARG A 1 89 ? 3.907 19.851 -11.548 1.00 83.56 89 ARG A C 1
ATOM 719 O O . ARG A 1 89 ? 3.417 20.447 -12.506 1.00 83.56 89 ARG A O 1
ATOM 726 N N . LEU A 1 90 ? 3.213 19.497 -10.470 1.00 67.19 90 LEU A N 1
ATOM 727 C CA . LEU A 1 90 ? 1.817 19.851 -10.191 1.00 67.19 90 LEU A CA 1
ATOM 728 C C . LEU A 1 90 ? 1.745 20.725 -8.944 1.00 67.19 90 LEU A C 1
ATOM 730 O O . LEU A 1 90 ? 0.923 21.664 -8.959 1.00 67.19 90 LEU A O 1
#

Sequence (90 aa):
MMRPLNRHVEGETVYSFGKVESRLGDGKYKVTFREKDIIIATRGWLDTGTWIRMYGTFKSGVLRTTFVGDLGSVDINLLERAIEYTRERL

Foldseek 3Di:
DEAEDDDDDAFDKHKYKFFFADDDDPQWTWGDDDPDIAIEHDPDDDDHGWIKIFTAGDDPRYGDTPDIDTCRPPDVVVVNVVNVVVVVVD

Secondary structure (DSSP, 8-state):
----S----TT-EEEEEEEEEEEEETTEEEEEETTEEEEEE-SS---TT-EEEEEEEEETTEEEEEEEEE-TTS-HHHHHHHHHHHHH--

pLDDT: mean 93.13, std 5.47, range [67.19, 97.94]

Nearest PDB structures (foldseek):
  5doi-assembly4_H  TM=7.268E-01  e=1.510E-03  Tetrahymena thermophila
  1nnx-assembly1_A  TM=8.194E-01  e=4.708E-03  Escherichia coli
  8zx1-assembly1_D  TM=7.778E-01  e=8.103E-01  Escherichia coli
  3d31-assembly1_A  TM=7.689E-01  e=2.380E+00  unclassified
  7qoo-assembly1_P  TM=1.617E-01  e=7.880E+00  Homo sapiens

Solvent-accessible surface area (backbone atoms only — not comparable to full-atom values): 5135 Å² total; per-residue (Å²): 123,69,43,77,59,69,87,90,49,80,73,42,71,48,37,30,45,30,31,29,69,44,79,75,55,96,46,27,32,37,32,33,41,90,97,39,74,47,42,36,36,39,94,65,90,79,62,69,72,40,37,32,36,38,32,29,35,26,53,94,82,26,33,42,45,80,44,76,44,83,36,82,88,57,63,63,69,60,51,50,53,52,42,53,57,52,62,77,75,107

Organism: Encephalitozoon hellem (NCBI:txid27973)

Radius of gyration: 12.5 Å; Cα contacts (8 Å, |Δi|>4): 182; chains: 1; bounding box: 24×33×26 Å